Protein AF-A0A1T4RC77-F1 (afdb_monomer)

Foldseek 3Di:
DDDPDPFDADPVPRDTPGLPCPDPVSLVPDDPVRNLVVVVVVVVVVVVVVVVVVVVVVCVVVVDDDPPDDDDDDDDDDDPPDPVVVVVQCVVPNPVSDDDDDPVVCCVVPNCPCVVVCVVPDDDDDDDDDDNDD

Radius of gyration: 24.03 Å; Cα contacts (8 Å, |Δi|>4): 46; chains: 1; bounding box: 47×36×60 Å

Organism: NCBI:txid263852

pLDDT: mean 80.12, std 16.29, range [27.02, 96.75]

Mean predicted aligned error: 12.07 Å

Solvent-accessible surface area (backbone atoms only — not comparable to full-atom values): 8945 Å² total; per-residue (Å²): 135,88,82,87,71,80,72,53,67,41,89,89,79,70,47,64,62,56,86,82,59,89,48,79,66,49,60,73,68,44,52,71,70,56,44,50,54,50,53,57,52,49,53,55,49,51,54,52,49,52,54,50,52,52,52,51,48,55,38,46,77,72,68,52,86,56,98,89,58,78,91,78,93,79,90,77,95,71,80,75,95,44,70,73,53,51,54,54,46,35,75,75,63,34,70,87,74,56,83,80,74,50,71,70,54,47,37,73,74,61,40,75,75,49,48,70,73,40,64,84,68,66,78,89,77,90,72,95,70,93,77,82,86,132

Sequence (134 aa):
MLEIKTLEVDMETGEVNVFKCNTPRDVENLSDDKLQDFLLEARHIQSLMKKGDEEVKKRLDNGHTFSRIGYGNQTRTNLADVESVKKRIVKKYGWNAVVLPSLNQLKRMYGESIEADLEEVIVYKNINVLKVGL

Structure (mmCIF, N/CA/C/O backbone):
data_AF-A0A1T4RC77-F1
#
_entry.id   AF-A0A1T4RC77-F1
#
loop_
_atom_site.group_PDB
_atom_site.id
_atom_site.type_symbol
_atom_site.label_atom_id
_atom_site.label_alt_id
_atom_site.label_comp_id
_atom_site.label_asym_id
_atom_site.label_entity_id
_atom_site.label_seq_id
_atom_site.pdbx_PDB_ins_code
_atom_site.Cartn_x
_atom_site.Cartn_y
_atom_site.Cartn_z
_atom_site.occupancy
_atom_site.B_iso_or_equiv
_atom_site.auth_seq_id
_atom_site.auth_comp_id
_atom_site.auth_asym_id
_atom_site.auth_atom_id
_atom_site.pdbx_PDB_model_num
ATOM 1 N N . MET A 1 1 ? 22.928 7.621 -16.921 1.00 30.97 1 MET A N 1
ATOM 2 C CA . MET A 1 1 ? 21.653 7.281 -17.586 1.00 30.97 1 MET A CA 1
ATOM 3 C C . MET A 1 1 ? 21.412 5.814 -17.296 1.00 30.97 1 MET A C 1
ATOM 5 O O . MET A 1 1 ? 22.254 5.022 -17.684 1.00 30.97 1 MET A O 1
ATOM 9 N N . LEU A 1 2 ? 20.380 5.462 -16.532 1.00 27.02 2 LEU A N 1
ATOM 10 C CA . LEU A 1 2 ? 20.008 4.061 -16.326 1.00 27.02 2 LEU A CA 1
ATOM 11 C C . LEU A 1 2 ? 18.851 3.766 -17.282 1.00 27.02 2 LEU A C 1
ATOM 13 O O . LEU A 1 2 ? 17.713 4.124 -16.996 1.00 27.02 2 LEU A O 1
ATOM 17 N N . GLU A 1 3 ? 19.166 3.196 -18.446 1.00 28.95 3 GLU A N 1
ATOM 18 C CA . GLU A 1 3 ? 18.178 2.478 -19.252 1.00 28.95 3 GLU A CA 1
ATOM 19 C C . GLU A 1 3 ? 17.985 1.113 -18.593 1.00 28.95 3 GLU A C 1
ATOM 21 O O . GLU A 1 3 ? 18.865 0.258 -18.666 1.00 28.95 3 GLU A O 1
ATOM 26 N N . ILE A 1 4 ? 16.854 0.904 -17.925 1.00 34.41 4 ILE A N 1
ATOM 27 C CA . ILE A 1 4 ? 16.427 -0.453 -17.590 1.00 34.41 4 ILE A CA 1
ATOM 28 C C . ILE A 1 4 ? 15.674 -0.956 -18.818 1.00 34.41 4 ILE A C 1
ATOM 30 O O . ILE A 1 4 ? 14.496 -0.662 -18.995 1.00 34.41 4 ILE A O 1
ATOM 34 N N . LYS A 1 5 ? 16.390 -1.652 -19.700 1.00 43.00 5 LYS A N 1
ATOM 35 C CA . LYS A 1 5 ? 15.795 -2.489 -20.739 1.00 43.00 5 LYS A CA 1
ATOM 36 C C . LYS A 1 5 ? 15.911 -3.933 -20.262 1.00 43.00 5 LYS A C 1
ATOM 38 O O . LYS A 1 5 ? 17.016 -4.464 -20.198 1.00 43.00 5 LYS A O 1
ATOM 43 N N . THR A 1 6 ? 14.800 -4.559 -19.899 1.00 42.09 6 THR A N 1
ATOM 44 C CA . THR A 1 6 ? 14.715 -6.023 -19.917 1.00 42.09 6 THR A CA 1
ATOM 45 C C . THR A 1 6 ? 14.652 -6.413 -21.390 1.00 42.09 6 THR A C 1
ATOM 47 O O . THR A 1 6 ? 13.722 -6.033 -22.097 1.00 42.09 6 THR A O 1
ATOM 50 N N . LEU A 1 7 ? 15.732 -7.021 -21.876 1.00 48.59 7 LEU A N 1
ATOM 51 C CA . LEU A 1 7 ? 15.914 -7.411 -23.269 1.00 48.59 7 LEU A CA 1
ATOM 52 C C . LEU A 1 7 ? 15.868 -8.937 -23.316 1.00 48.59 7 LEU A C 1
ATOM 54 O O . LEU A 1 7 ? 16.822 -9.570 -22.866 1.00 48.59 7 LEU A O 1
ATOM 58 N N . GLU A 1 8 ? 14.815 -9.521 -23.877 1.00 49.78 8 GLU A N 1
ATOM 59 C CA . GLU A 1 8 ? 14.945 -10.845 -24.482 1.00 49.78 8 GLU A CA 1
ATOM 60 C C . GLU A 1 8 ? 15.271 -10.656 -25.966 1.00 49.78 8 GLU A C 1
ATOM 62 O O . GLU A 1 8 ? 14.580 -9.944 -26.703 1.00 49.78 8 GLU A O 1
ATOM 67 N N . VAL A 1 9 ? 16.414 -11.217 -26.362 1.00 49.75 9 VAL A N 1
ATOM 68 C CA . VAL A 1 9 ? 16.950 -11.153 -27.722 1.00 49.75 9 VAL A CA 1
ATOM 69 C C . VAL A 1 9 ? 16.486 -12.400 -28.457 1.00 49.75 9 VAL A C 1
ATOM 71 O O . VAL A 1 9 ? 16.820 -13.512 -28.049 1.00 49.75 9 VAL A O 1
ATOM 74 N N . ASP A 1 10 ? 15.749 -12.217 -29.547 1.00 50.66 10 ASP A N 1
ATOM 75 C CA . ASP A 1 10 ? 15.494 -13.288 -30.502 1.00 50.66 10 ASP A CA 1
ATOM 76 C C . ASP A 1 10 ? 16.821 -13.655 -31.191 1.00 50.66 10 ASP A C 1
ATOM 78 O O . ASP A 1 10 ? 17.433 -12.831 -31.874 1.00 50.66 10 ASP A O 1
ATOM 82 N N . MET A 1 11 ? 17.311 -14.879 -30.965 1.00 50.34 11 MET A N 1
ATOM 83 C CA . MET A 1 11 ? 18.616 -15.321 -31.471 1.00 50.34 11 MET A CA 1
ATOM 84 C C . MET A 1 11 ? 18.623 -15.679 -32.967 1.00 50.34 11 MET A C 1
ATOM 86 O O . MET A 1 11 ? 19.708 -15.860 -33.519 1.00 50.34 11 MET A O 1
ATOM 90 N N . GLU A 1 12 ? 17.467 -15.766 -33.634 1.00 48.28 12 GLU A N 1
ATOM 91 C CA . GLU A 1 12 ? 17.387 -15.998 -35.085 1.00 48.28 12 GLU A CA 1
ATOM 92 C C . GLU A 1 12 ? 17.361 -14.687 -35.879 1.00 48.28 12 GLU A C 1
ATOM 94 O O . GLU A 1 12 ? 17.954 -14.606 -36.956 1.00 48.28 12 GLU A O 1
ATOM 99 N N . THR A 1 13 ? 16.712 -13.648 -35.350 1.00 53.81 13 THR A N 1
ATOM 100 C CA . THR A 1 13 ? 16.525 -12.365 -36.054 1.00 53.81 13 THR A CA 1
ATOM 101 C C . THR A 1 13 ? 17.379 -11.226 -35.496 1.00 53.81 13 THR A C 1
ATOM 103 O O . THR A 1 13 ? 17.582 -10.215 -36.169 1.00 53.81 13 THR A O 1
ATOM 106 N N . GLY A 1 14 ? 17.906 -11.371 -34.276 1.00 49.34 14 GLY A N 1
ATOM 107 C CA . GLY A 1 14 ? 18.599 -10.304 -33.555 1.00 49.34 14 GLY A CA 1
ATOM 108 C C . GLY A 1 14 ? 17.665 -9.187 -33.077 1.00 49.34 14 GLY A C 1
ATOM 109 O O . GLY A 1 14 ? 18.143 -8.166 -32.573 1.00 49.34 14 GLY A O 1
ATOM 110 N N . GLU A 1 15 ? 16.347 -9.349 -33.232 1.00 43.12 15 GLU A N 1
ATOM 111 C CA . GLU A 1 15 ? 15.374 -8.377 -32.760 1.00 43.12 15 GLU A CA 1
ATOM 112 C C . GLU A 1 15 ? 15.198 -8.490 -31.245 1.00 43.12 15 GLU A C 1
ATOM 114 O O . GLU A 1 15 ? 14.985 -9.554 -30.663 1.00 43.12 15 GLU A O 1
ATOM 119 N N . VAL A 1 16 ? 15.290 -7.343 -30.582 1.00 53.41 16 VAL A N 1
ATOM 120 C CA . VAL A 1 16 ? 14.913 -7.224 -29.182 1.00 53.41 16 VAL A CA 1
ATOM 121 C C . VAL A 1 16 ? 13.391 -7.173 -29.121 1.00 53.41 16 VAL A C 1
ATOM 123 O O . VAL A 1 16 ? 12.795 -6.153 -29.491 1.00 53.41 16 VAL A O 1
ATOM 126 N N . ASN A 1 17 ? 12.765 -8.216 -28.578 1.00 46.53 17 ASN A N 1
ATOM 127 C CA . ASN A 1 17 ? 11.345 -8.188 -28.250 1.00 46.53 17 ASN A CA 1
ATOM 128 C C . ASN A 1 17 ? 11.139 -7.362 -26.977 1.00 46.53 17 ASN A C 1
ATOM 130 O O . ASN A 1 17 ? 10.980 -7.867 -25.874 1.00 46.53 17 ASN A O 1
ATOM 134 N N . VAL A 1 18 ? 11.165 -6.040 -27.131 1.00 52.50 18 VAL A N 1
ATOM 135 C CA . VAL A 1 18 ? 10.650 -5.133 -26.108 1.00 52.50 18 VAL A CA 1
ATOM 136 C C . VAL A 1 18 ? 9.132 -5.258 -26.166 1.00 52.50 18 VAL A C 1
ATOM 138 O O . VAL A 1 18 ? 8.554 -4.950 -27.211 1.00 52.50 18 VAL A O 1
ATOM 141 N N . PHE A 1 19 ? 8.465 -5.634 -25.071 1.00 55.97 19 PHE A N 1
ATOM 142 C CA . PHE A 1 19 ? 7.041 -5.325 -24.926 1.00 55.97 19 PHE A CA 1
ATOM 143 C C . PHE A 1 19 ? 6.891 -3.802 -25.027 1.00 55.97 19 PHE A C 1
ATOM 145 O O . PHE A 1 19 ? 7.046 -3.073 -24.049 1.00 55.97 19 PHE A O 1
ATOM 152 N N . LYS A 1 20 ? 6.646 -3.285 -26.235 1.00 57.19 20 LYS A N 1
ATOM 153 C CA . LYS A 1 20 ? 6.441 -1.856 -26.492 1.00 57.19 20 LYS A CA 1
ATOM 154 C C . LYS A 1 20 ? 5.018 -1.480 -26.090 1.00 57.19 20 LYS A C 1
ATOM 156 O O . LYS A 1 20 ? 4.219 -1.072 -26.922 1.00 57.19 20 LYS A O 1
ATOM 161 N N . CYS A 1 21 ? 4.712 -1.630 -24.806 1.00 61.47 21 CYS A N 1
ATOM 162 C CA . CYS A 1 21 ? 3.503 -1.086 -24.209 1.00 61.47 21 CYS A CA 1
ATOM 163 C C . CYS A 1 21 ? 3.819 0.328 -23.717 1.00 61.47 21 CYS A C 1
ATOM 165 O O . CYS A 1 21 ? 4.317 0.518 -22.610 1.00 61.47 21 CYS A O 1
ATOM 167 N N . ASN A 1 22 ? 3.586 1.324 -24.570 1.00 64.06 22 ASN A N 1
ATOM 168 C CA . ASN A 1 22 ? 3.837 2.732 -24.250 1.00 64.06 22 ASN A CA 1
ATOM 169 C C . ASN A 1 22 ? 2.595 3.413 -23.665 1.00 64.06 22 ASN A C 1
ATOM 171 O O . ASN A 1 22 ? 2.691 4.467 -23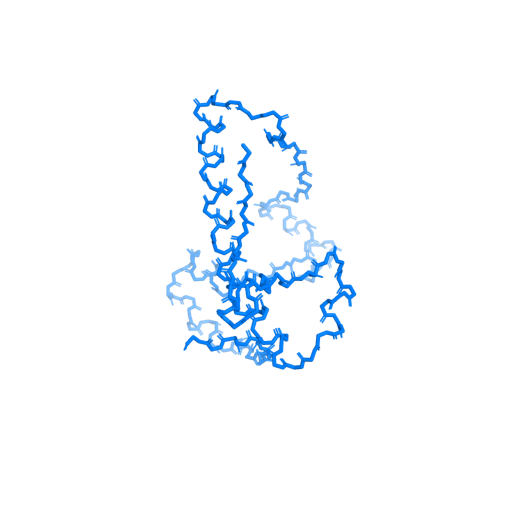.035 1.00 64.06 22 ASN A O 1
ATOM 175 N N . THR A 1 23 ? 1.422 2.821 -23.882 1.00 72.31 23 THR A N 1
ATOM 176 C CA . THR A 1 23 ? 0.132 3.300 -23.402 1.00 72.31 23 THR A CA 1
ATOM 177 C C . THR A 1 23 ? -0.672 2.160 -22.775 1.00 72.31 23 THR A C 1
ATOM 179 O O . THR A 1 23 ? -0.474 0.999 -23.133 1.00 72.31 23 THR A O 1
ATOM 182 N N . PRO A 1 24 ? -1.633 2.459 -21.880 1.00 77.06 24 PRO A N 1
ATOM 183 C CA . PRO A 1 24 ? -2.528 1.435 -21.338 1.00 77.06 24 PRO A CA 1
ATOM 184 C C . PRO A 1 24 ? -3.282 0.640 -22.417 1.00 77.06 24 PRO A C 1
ATOM 186 O O . PRO A 1 24 ? -3.522 -0.548 -22.236 1.00 77.06 24 PRO A O 1
ATOM 189 N N . ARG A 1 25 ? -3.592 1.271 -23.561 1.00 77.81 25 ARG A N 1
ATOM 190 C CA . ARG A 1 25 ? -4.275 0.625 -24.696 1.00 77.81 25 ARG A CA 1
ATOM 191 C C . ARG A 1 25 ? -3.430 -0.447 -25.374 1.00 77.81 25 ARG A C 1
ATOM 193 O O . ARG A 1 25 ? -3.983 -1.360 -25.970 1.00 77.81 25 ARG A O 1
ATOM 200 N N . ASP A 1 26 ? -2.107 -0.354 -25.295 1.00 77.25 26 ASP A N 1
ATOM 201 C CA . ASP A 1 26 ? -1.230 -1.353 -25.909 1.00 77.25 26 ASP A CA 1
ATOM 202 C C . ASP A 1 26 ? -1.349 -2.700 -25.182 1.00 77.25 26 ASP A C 1
ATOM 204 O O . ASP A 1 26 ? -1.306 -3.744 -25.822 1.00 77.25 26 ASP A O 1
ATOM 208 N N . VAL A 1 27 ? -1.597 -2.671 -23.865 1.00 81.81 27 VAL A N 1
ATOM 209 C CA . VAL A 1 27 ? -1.816 -3.870 -23.038 1.00 81.81 27 VAL A CA 1
ATOM 210 C C . VAL A 1 27 ? -3.144 -4.549 -23.384 1.00 81.81 27 VAL A C 1
ATOM 212 O O . VAL A 1 27 ? -3.216 -5.773 -23.406 1.00 81.81 27 VAL A O 1
ATOM 215 N N . GLU A 1 28 ? -4.184 -3.769 -23.697 1.00 82.94 28 GLU A N 1
ATOM 216 C CA . GLU A 1 28 ? -5.508 -4.285 -24.088 1.00 82.94 28 GLU A CA 1
ATOM 217 C C . GLU A 1 28 ? -5.485 -5.028 -25.434 1.00 82.94 28 GLU A C 1
ATOM 219 O O . GLU A 1 28 ? -6.347 -5.866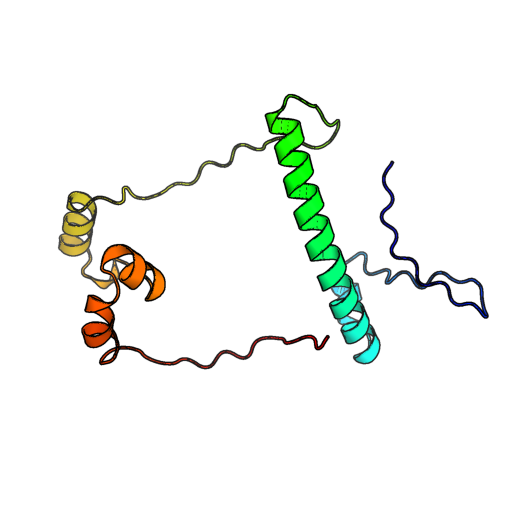 -25.683 1.00 82.94 28 GLU A O 1
ATOM 224 N N . ASN A 1 29 ? -4.503 -4.733 -26.291 1.00 83.88 29 ASN A N 1
ATOM 225 C CA . ASN A 1 29 ? -4.358 -5.339 -27.616 1.00 83.88 29 ASN A CA 1
ATOM 226 C C . ASN A 1 29 ? -3.416 -6.556 -27.635 1.00 83.88 29 ASN A C 1
ATOM 228 O O . ASN A 1 29 ? -3.171 -7.117 -28.705 1.00 83.88 29 ASN A O 1
ATOM 232 N N . LEU A 1 30 ? -2.856 -6.958 -26.488 1.00 81.50 30 LEU A N 1
ATOM 233 C CA . LEU A 1 30 ? -2.017 -8.152 -26.407 1.00 81.50 30 LEU A CA 1
ATOM 234 C C . LEU A 1 30 ? -2.876 -9.411 -26.546 1.00 81.50 30 LEU A C 1
ATOM 236 O O . LEU A 1 30 ? -3.936 -9.526 -25.937 1.00 81.50 30 LEU A O 1
ATOM 240 N N . SER A 1 31 ? -2.388 -10.385 -27.315 1.00 84.38 31 SER A N 1
ATOM 241 C CA . SER A 1 31 ? -2.933 -11.743 -27.278 1.00 84.38 31 SER A CA 1
ATOM 242 C C . SER A 1 31 ? -2.734 -12.362 -25.893 1.00 84.38 31 SER A C 1
ATOM 244 O O . SER A 1 31 ? -1.759 -12.030 -25.219 1.00 84.38 31 SER A O 1
ATOM 246 N N . ASP A 1 32 ? -3.580 -13.321 -25.518 1.00 89.12 32 ASP A N 1
ATOM 247 C CA . ASP A 1 32 ? -3.568 -13.964 -24.195 1.00 89.12 32 ASP A CA 1
ATOM 248 C C . ASP A 1 32 ? -2.168 -14.433 -23.750 1.00 89.12 32 ASP A C 1
ATOM 250 O O . ASP A 1 32 ? -1.725 -14.075 -22.658 1.00 89.12 32 ASP A O 1
ATOM 254 N N . ASP A 1 33 ? -1.422 -15.126 -24.620 1.00 82.19 33 ASP A N 1
ATOM 255 C CA . ASP A 1 33 ? -0.059 -15.602 -24.318 1.00 82.19 33 ASP A CA 1
ATOM 256 C C . ASP A 1 33 ? 0.910 -14.443 -24.021 1.00 82.19 33 ASP A C 1
ATOM 258 O O . ASP A 1 33 ? 1.665 -14.460 -23.051 1.00 82.19 33 ASP A O 1
ATOM 262 N N . LYS A 1 34 ? 0.835 -13.368 -24.813 1.00 79.94 34 LYS A N 1
ATOM 263 C CA . LYS A 1 34 ? 1.679 -12.177 -24.641 1.00 79.94 34 LYS A CA 1
ATOM 264 C C . LYS A 1 34 ? 1.281 -11.360 -23.422 1.00 79.94 34 LYS A C 1
ATOM 266 O O . LYS A 1 34 ? 2.145 -10.755 -22.794 1.00 79.94 34 LYS A O 1
ATOM 271 N N . LEU A 1 35 ? -0.002 -11.344 -23.071 1.00 84.00 35 LEU A N 1
ATOM 272 C CA . LEU A 1 35 ? -0.485 -10.704 -21.854 1.00 84.00 35 LEU A CA 1
ATOM 273 C C . LEU A 1 35 ? -0.009 -11.461 -20.605 1.00 84.00 35 LEU A C 1
ATOM 275 O O . LEU A 1 35 ? 0.342 -10.834 -19.604 1.00 84.00 35 LEU A O 1
ATOM 279 N N . GLN A 1 36 ? 0.041 -12.794 -20.668 1.00 83.50 36 GLN A N 1
ATOM 280 C CA . GLN A 1 36 ? 0.592 -13.627 -19.602 1.00 83.50 36 GLN A CA 1
ATOM 281 C C . GLN A 1 36 ? 2.087 -13.354 -19.388 1.00 83.50 36 GLN A C 1
ATOM 283 O O . GLN A 1 36 ? 2.485 -13.051 -18.258 1.00 83.50 36 GLN A O 1
ATOM 288 N N . ASP A 1 37 ? 2.890 -13.409 -20.453 1.00 80.38 37 ASP A N 1
ATOM 289 C CA . ASP A 1 37 ? 4.335 -13.148 -20.398 1.00 80.38 37 ASP A CA 1
ATOM 290 C C . ASP A 1 37 ? 4.623 -11.729 -19.879 1.00 80.38 37 ASP A C 1
ATOM 292 O O . ASP A 1 37 ? 5.397 -11.538 -18.936 1.00 80.38 37 ASP A O 1
ATOM 296 N N . PHE A 1 38 ? 3.895 -10.735 -20.401 1.00 82.25 38 PHE A N 1
ATOM 297 C CA . PHE A 1 38 ? 3.968 -9.350 -19.939 1.00 82.25 38 PHE A CA 1
ATOM 298 C C . PHE A 1 38 ? 3.704 -9.225 -18.432 1.00 82.25 38 PHE A C 1
ATOM 300 O O . PHE A 1 38 ? 4.423 -8.514 -17.728 1.00 82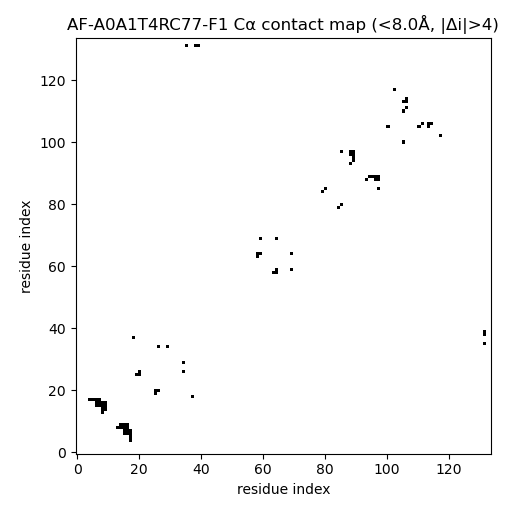.25 38 PHE A O 1
ATOM 307 N N . LEU A 1 39 ? 2.684 -9.911 -17.901 1.00 84.81 39 LEU A N 1
ATOM 308 C CA . LEU A 1 39 ? 2.360 -9.858 -16.473 1.00 84.81 39 LEU A CA 1
ATOM 309 C C . LEU A 1 39 ? 3.429 -10.516 -15.593 1.00 84.81 39 LEU A C 1
ATOM 311 O O . LEU A 1 39 ? 3.667 -10.039 -14.475 1.00 84.81 39 LEU A O 1
ATOM 315 N N . LEU A 1 40 ? 4.062 -11.593 -16.063 1.00 82.69 40 LEU A N 1
ATOM 316 C CA . LEU A 1 40 ? 5.149 -12.255 -15.345 1.00 82.69 40 LEU A CA 1
ATOM 317 C C . LEU A 1 40 ? 6.362 -11.323 -15.224 1.00 82.69 40 LEU A C 1
ATOM 319 O O . LEU A 1 40 ? 6.860 -11.086 -14.117 1.00 82.69 40 LEU A O 1
ATOM 323 N N . GLU A 1 41 ? 6.773 -10.716 -16.334 1.00 78.69 41 GLU A N 1
ATOM 324 C CA . GLU A 1 41 ? 7.876 -9.755 -16.360 1.00 78.69 41 GLU A CA 1
ATOM 325 C C . GLU A 1 41 ? 7.564 -8.491 -15.556 1.00 78.69 41 GLU A C 1
ATOM 327 O O . GLU A 1 41 ? 8.378 -8.043 -14.742 1.00 78.69 41 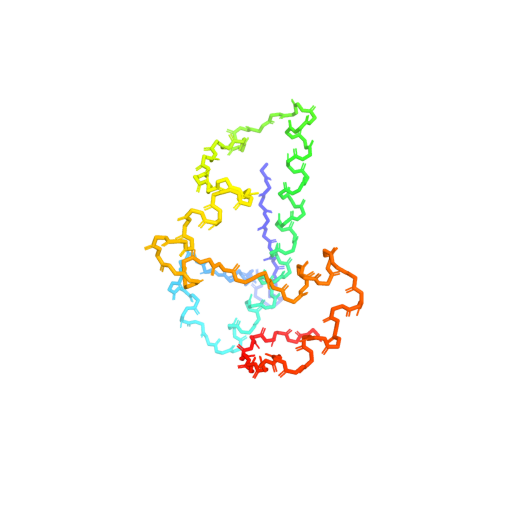GLU A O 1
ATOM 332 N N . ALA A 1 42 ? 6.359 -7.933 -15.710 1.00 82.62 42 ALA A N 1
ATOM 333 C CA . ALA A 1 42 ? 5.942 -6.730 -14.999 1.00 82.62 42 ALA A CA 1
ATOM 334 C C . ALA A 1 42 ? 5.998 -6.917 -13.475 1.00 82.62 42 ALA A C 1
ATOM 336 O O . ALA A 1 42 ? 6.417 -6.004 -12.760 1.00 82.62 42 ALA A O 1
ATOM 337 N N . ARG A 1 43 ? 5.644 -8.103 -12.954 1.00 83.69 43 ARG A N 1
ATOM 338 C CA . ARG A 1 43 ? 5.787 -8.424 -11.521 1.00 83.69 43 ARG A CA 1
ATOM 339 C C . ARG A 1 43 ? 7.245 -8.416 -11.071 1.00 83.69 43 ARG A C 1
ATOM 341 O O . ARG A 1 43 ? 7.551 -7.889 -9.997 1.00 83.69 43 ARG A O 1
ATOM 348 N N . HIS A 1 44 ? 8.142 -8.979 -11.876 1.00 79.56 44 HIS A N 1
ATOM 349 C CA . HIS A 1 44 ? 9.571 -8.964 -11.578 1.00 79.56 44 HIS A CA 1
ATOM 350 C C . HIS A 1 44 ? 10.114 -7.527 -11.549 1.00 79.56 44 HIS A C 1
ATOM 352 O O . HIS A 1 44 ? 10.748 -7.116 -10.572 1.00 79.56 44 HIS A O 1
ATOM 358 N N . ILE A 1 45 ? 9.777 -6.728 -12.564 1.00 80.81 45 ILE A N 1
ATOM 359 C CA . ILE A 1 45 ? 10.176 -5.321 -12.666 1.00 80.81 45 ILE A CA 1
ATOM 360 C C . ILE A 1 45 ? 9.607 -4.504 -11.501 1.00 80.81 45 ILE A C 1
ATOM 362 O O . ILE A 1 45 ? 10.343 -3.735 -10.889 1.00 80.81 45 ILE A O 1
ATOM 366 N N . GLN A 1 46 ? 8.341 -4.702 -11.120 1.00 84.88 46 GLN A N 1
ATOM 367 C CA . GLN A 1 46 ? 7.714 -3.998 -9.995 1.00 84.88 46 GLN A CA 1
ATOM 368 C C . GLN A 1 46 ? 8.480 -4.209 -8.678 1.00 84.88 46 GLN A C 1
ATOM 370 O O . GLN A 1 46 ? 8.667 -3.268 -7.903 1.00 84.88 46 GLN A O 1
ATOM 375 N N . SER A 1 47 ? 8.953 -5.432 -8.426 1.00 84.19 47 SER A N 1
ATOM 376 C CA . SER A 1 47 ? 9.791 -5.747 -7.262 1.00 84.19 47 SER A CA 1
ATOM 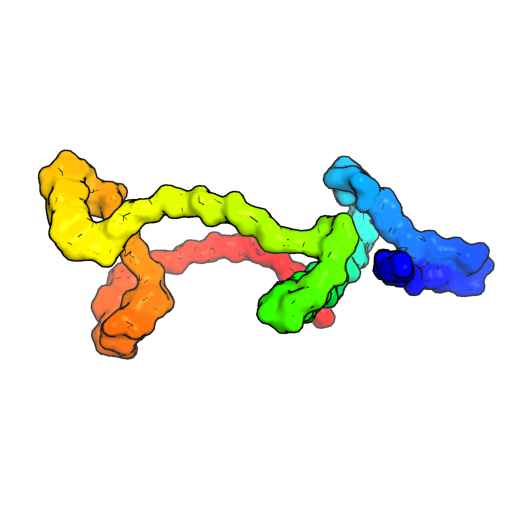377 C C . SER A 1 47 ? 11.122 -4.986 -7.294 1.00 84.19 47 SER A C 1
ATOM 379 O O . SER A 1 47 ? 11.525 -4.389 -6.290 1.00 84.19 47 SER A O 1
ATOM 381 N N . LEU A 1 48 ? 11.786 -4.944 -8.453 1.00 82.50 48 LEU A N 1
ATOM 382 C CA . LEU A 1 48 ? 13.035 -4.199 -8.635 1.00 82.50 48 LEU A CA 1
ATOM 383 C C . LEU A 1 48 ? 12.831 -2.687 -8.489 1.00 82.50 48 LEU A C 1
ATOM 385 O O . LEU A 1 48 ? 13.618 -2.032 -7.807 1.00 82.50 48 LEU A O 1
ATOM 389 N N . MET A 1 49 ? 11.754 -2.141 -9.060 1.00 85.31 49 MET A N 1
ATOM 390 C CA . MET A 1 49 ? 11.381 -0.732 -8.917 1.00 85.31 49 MET A CA 1
ATOM 391 C C . MET A 1 49 ? 11.198 -0.357 -7.448 1.00 85.31 49 MET A C 1
ATOM 393 O O . MET A 1 49 ? 11.759 0.638 -7.001 1.00 85.31 49 MET A O 1
ATOM 397 N N . LYS A 1 50 ? 10.500 -1.193 -6.668 1.00 91.50 50 LYS A N 1
ATOM 398 C CA . LYS A 1 50 ? 10.313 -0.957 -5.232 1.00 91.50 50 LYS A CA 1
ATOM 399 C C . LYS A 1 50 ? 11.647 -0.896 -4.477 1.00 91.50 50 LYS A C 1
ATOM 401 O O . LYS A 1 50 ? 11.835 -0.006 -3.652 1.00 91.50 50 LYS A O 1
ATOM 406 N N . LYS A 1 51 ? 12.588 -1.798 -4.778 1.00 90.50 51 LYS A N 1
ATOM 407 C CA . LYS A 1 51 ? 13.944 -1.750 -4.198 1.00 90.50 51 LYS A CA 1
ATOM 408 C C . LYS A 1 51 ? 14.699 -0.484 -4.612 1.00 90.50 51 LYS A C 1
ATOM 410 O O . LYS A 1 51 ? 15.406 0.101 -3.796 1.00 90.50 51 LYS A O 1
ATOM 415 N N . GLY A 1 52 ? 14.536 -0.053 -5.863 1.00 90.81 52 GLY A N 1
ATOM 416 C CA . GLY A 1 52 ? 15.077 1.212 -6.359 1.00 90.81 52 GLY A CA 1
ATOM 417 C C . GLY A 1 52 ? 14.544 2.415 -5.579 1.00 90.81 52 GLY A C 1
ATOM 418 O O . GLY A 1 52 ? 15.333 3.238 -5.120 1.00 90.81 52 GLY A O 1
ATOM 419 N N . ASP A 1 53 ? 13.229 2.481 -5.360 1.00 93.06 53 ASP A N 1
ATOM 420 C CA . ASP A 1 53 ? 12.585 3.541 -4.576 1.00 93.06 53 ASP A CA 1
ATOM 421 C C . ASP A 1 53 ? 13.095 3.582 -3.129 1.00 93.06 53 ASP A C 1
ATOM 423 O O . ASP A 1 53 ? 13.351 4.659 -2.587 1.00 93.06 53 ASP A O 1
ATOM 427 N N . GLU A 1 54 ? 13.241 2.420 -2.488 1.00 95.75 54 GLU A N 1
ATOM 428 C CA . GLU A 1 54 ? 13.764 2.302 -1.122 1.00 95.75 54 GLU A CA 1
ATOM 429 C C . GLU A 1 54 ? 15.208 2.813 -1.018 1.00 95.75 54 GLU A C 1
ATOM 431 O O . GLU A 1 54 ? 15.531 3.590 -0.117 1.00 95.75 54 GLU A O 1
ATOM 436 N N . GLU A 1 55 ? 16.068 2.446 -1.968 1.00 94.62 55 GLU A N 1
ATOM 437 C CA . GLU A 1 55 ? 17.458 2.903 -2.000 1.00 94.62 55 GLU A CA 1
ATOM 438 C C . GLU A 1 55 ? 17.567 4.406 -2.308 1.00 94.62 55 GLU A C 1
ATOM 440 O O . GLU A 1 55 ? 18.372 5.108 -1.692 1.00 94.62 55 GLU A O 1
ATOM 445 N N . VAL A 1 56 ? 16.742 4.937 -3.218 1.00 95.50 56 VAL A N 1
ATOM 446 C CA . VAL A 1 56 ? 16.698 6.382 -3.499 1.00 95.50 56 VAL A CA 1
ATOM 447 C C . VAL A 1 56 ? 16.268 7.164 -2.260 1.00 95.50 56 VAL A C 1
ATOM 449 O O . VAL A 1 56 ? 16.919 8.154 -1.929 1.00 95.50 56 VAL A O 1
ATOM 452 N N . LYS A 1 57 ? 15.238 6.704 -1.536 1.00 95.19 57 LYS A N 1
ATOM 453 C CA . LYS A 1 57 ? 14.818 7.312 -0.261 1.00 95.19 57 LYS A CA 1
ATOM 454 C C . LYS A 1 57 ? 15.948 7.311 0.758 1.00 95.19 57 LYS A C 1
ATOM 456 O O . LYS A 1 57 ? 16.302 8.369 1.262 1.00 95.19 57 LYS A O 1
ATOM 461 N N . LYS A 1 58 ? 16.597 6.163 0.968 1.00 96.50 58 LYS A N 1
ATOM 462 C CA . LYS A 1 58 ? 17.748 6.047 1.874 1.00 96.50 58 LYS A CA 1
ATOM 463 C C . LYS A 1 58 ? 18.858 7.045 1.526 1.00 96.50 58 LYS A C 1
ATOM 465 O O . LYS A 1 58 ? 19.466 7.636 2.412 1.00 96.50 58 LYS A O 1
ATOM 470 N N . ARG A 1 59 ? 19.143 7.248 0.237 1.00 96.50 59 ARG A N 1
ATOM 471 C CA . ARG A 1 59 ? 20.154 8.218 -0.211 1.00 96.50 59 ARG A CA 1
ATOM 472 C C . ARG A 1 59 ? 19.710 9.664 -0.008 1.00 96.50 59 ARG A C 1
ATOM 474 O O . ARG A 1 59 ? 20.534 10.467 0.417 1.00 96.50 59 ARG A O 1
ATOM 481 N N . LEU A 1 60 ? 18.446 9.987 -0.278 1.00 95.06 60 LEU A N 1
ATOM 482 C CA . LEU A 1 60 ? 17.877 11.303 0.024 1.00 95.06 60 LEU A CA 1
ATOM 483 C C . LEU A 1 60 ? 17.952 11.604 1.530 1.00 95.06 60 LEU A C 1
ATOM 485 O O . LEU A 1 60 ? 18.380 12.691 1.906 1.00 95.06 60 LEU A O 1
ATOM 489 N N . ASP A 1 61 ? 17.631 10.626 2.380 1.00 94.56 61 ASP A N 1
ATOM 490 C CA . ASP A 1 61 ? 17.719 10.743 3.844 1.00 94.56 61 ASP A CA 1
ATOM 491 C C . ASP A 1 61 ? 19.164 10.956 4.322 1.00 94.56 61 ASP A C 1
ATOM 493 O O . ASP A 1 61 ? 19.407 11.688 5.279 1.00 94.56 61 ASP A O 1
ATOM 497 N N . ASN A 1 62 ? 20.137 10.381 3.608 1.00 96.00 62 ASN A N 1
ATOM 498 C CA . ASN A 1 62 ? 21.570 10.570 3.851 1.00 96.00 62 ASN A CA 1
ATOM 499 C C . ASN A 1 62 ? 22.150 11.845 3.199 1.00 96.00 62 ASN A C 1
ATOM 501 O O . ASN A 1 62 ? 23.364 12.041 3.215 1.00 96.00 62 ASN A O 1
ATOM 505 N N . GLY A 1 63 ? 21.316 12.705 2.607 1.00 93.00 63 GLY A N 1
ATOM 506 C CA . GLY A 1 63 ? 21.728 13.999 2.055 1.00 93.00 63 GLY A CA 1
ATOM 507 C C . GLY A 1 63 ? 22.231 13.977 0.607 1.00 93.00 63 GLY A C 1
ATOM 508 O O . GLY A 1 63 ? 22.723 14.995 0.119 1.00 93.00 63 GLY A O 1
ATOM 509 N N . HIS A 1 64 ? 22.105 12.858 -0.112 1.00 95.06 64 HIS A N 1
ATOM 510 C CA . HIS A 1 64 ? 22.366 12.840 -1.553 1.00 95.06 64 HIS A CA 1
ATOM 511 C C . HIS A 1 64 ? 21.275 13.592 -2.319 1.00 95.06 64 HIS A C 1
ATOM 513 O O . HIS A 1 64 ? 20.112 13.620 -1.921 1.00 95.06 64 HIS A O 1
ATOM 519 N N . THR A 1 65 ? 21.638 14.144 -3.476 1.00 93.75 65 THR A N 1
ATOM 520 C CA . THR A 1 65 ? 20.710 14.850 -4.362 1.00 93.75 65 THR A CA 1
ATOM 521 C C . THR A 1 65 ? 20.571 14.134 -5.702 1.00 93.75 65 THR A C 1
ATOM 523 O O . THR A 1 65 ? 21.506 13.514 -6.211 1.00 93.75 65 THR A O 1
ATOM 526 N N . PHE A 1 66 ? 19.380 14.228 -6.288 1.00 94.00 66 PHE A N 1
ATOM 527 C CA . PHE A 1 66 ? 19.075 13.724 -7.624 1.00 94.00 66 PHE A CA 1
ATOM 528 C C . PHE A 1 66 ? 18.488 14.865 -8.458 1.00 94.00 66 PHE A C 1
ATOM 530 O O . PHE A 1 66 ? 17.715 15.673 -7.954 1.00 94.00 66 PHE A O 1
ATOM 537 N N . SER A 1 67 ? 18.813 14.928 -9.752 1.00 93.00 67 SER A N 1
ATOM 538 C CA . SER A 1 67 ? 18.379 16.034 -10.625 1.00 93.00 67 SER A CA 1
ATOM 539 C C . SER A 1 67 ? 16.882 16.036 -10.950 1.00 93.00 67 SER A C 1
ATOM 541 O O . SER A 1 67 ? 16.354 17.053 -11.390 1.00 93.00 67 SER A O 1
ATOM 543 N N . ARG A 1 68 ? 16.200 14.897 -10.778 1.00 90.75 68 ARG A N 1
ATOM 544 C CA . ARG A 1 68 ? 14.780 14.708 -11.132 1.00 90.75 68 ARG A CA 1
ATOM 545 C C . ARG A 1 68 ? 13.956 14.001 -10.054 1.00 90.75 68 ARG A C 1
ATOM 547 O O . ARG A 1 68 ? 12.802 13.674 -10.305 1.00 90.75 68 ARG A O 1
ATOM 554 N N . ILE A 1 69 ? 14.541 13.718 -8.891 1.00 88.06 69 ILE A N 1
ATOM 555 C CA . ILE A 1 69 ? 13.877 12.972 -7.817 1.00 88.06 69 ILE A CA 1
ATOM 556 C C . ILE A 1 69 ? 14.092 13.714 -6.503 1.00 88.06 69 ILE A C 1
ATOM 558 O O . ILE A 1 69 ? 15.207 14.118 -6.186 1.00 88.06 69 ILE A O 1
ATOM 562 N N . GLY A 1 70 ? 13.020 13.882 -5.740 1.00 89.44 70 GLY A N 1
ATOM 563 C CA . GLY A 1 70 ? 13.048 14.509 -4.430 1.00 89.44 70 GLY A CA 1
ATOM 564 C C . GLY A 1 70 ? 11.767 14.216 -3.663 1.00 89.44 70 GLY A C 1
ATOM 565 O O . GLY A 1 70 ? 10.824 13.629 -4.200 1.00 89.44 70 GLY A O 1
ATOM 566 N N . TYR A 1 71 ? 11.737 14.627 -2.400 1.00 90.75 71 TYR A N 1
ATOM 567 C CA . TYR A 1 71 ? 10.533 14.513 -1.591 1.00 90.75 71 TYR A CA 1
ATOM 568 C C . TYR A 1 71 ? 9.470 15.512 -2.048 1.00 90.75 71 TYR A C 1
ATOM 570 O O . TYR A 1 71 ? 9.729 16.705 -2.192 1.00 90.75 71 TYR A O 1
ATOM 578 N N . GLY A 1 72 ? 8.255 15.009 -2.254 1.00 86.19 72 GLY A N 1
ATOM 579 C CA . GLY A 1 72 ? 7.058 15.830 -2.364 1.00 86.19 72 GLY A CA 1
ATOM 580 C C . GLY A 1 72 ? 6.390 15.979 -1.000 1.00 86.19 72 GLY A C 1
ATOM 581 O O . GLY A 1 72 ? 6.395 15.048 -0.195 1.00 86.19 72 GLY A O 1
ATOM 582 N N . ASN A 1 73 ? 5.763 17.126 -0.757 1.00 82.56 73 ASN A N 1
ATOM 583 C CA . ASN A 1 73 ? 4.939 17.328 0.430 1.00 82.56 73 ASN A CA 1
ATOM 584 C C . ASN A 1 73 ? 3.502 16.890 0.125 1.00 82.56 73 ASN A C 1
ATOM 586 O O . ASN A 1 73 ? 2.832 17.495 -0.710 1.00 82.56 73 ASN A O 1
ATOM 590 N N . GLN A 1 74 ? 3.022 15.847 0.805 1.00 84.75 74 GLN A N 1
ATOM 591 C CA . GLN A 1 74 ? 1.614 15.454 0.776 1.00 84.75 74 GLN A CA 1
ATOM 592 C C . GLN A 1 74 ? 0.986 15.724 2.143 1.00 84.75 74 GLN A C 1
ATOM 594 O O . GLN A 1 74 ? 1.309 15.057 3.125 1.00 84.75 74 GLN A O 1
ATOM 599 N N . THR A 1 75 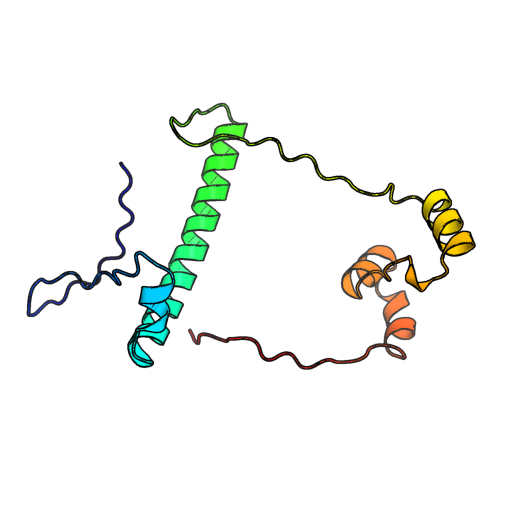? 0.034 16.653 2.198 1.00 84.56 75 THR A N 1
ATOM 600 C CA . THR A 1 75 ? -0.805 16.842 3.385 1.00 84.56 75 THR A CA 1
ATOM 601 C C . THR A 1 75 ? -1.990 15.890 3.310 1.00 84.56 75 THR A C 1
ATOM 603 O O . THR A 1 75 ? -2.748 15.908 2.341 1.00 84.56 75 THR A O 1
ATOM 606 N N . ARG A 1 76 ? -2.163 15.054 4.336 1.00 85.75 76 ARG A N 1
ATOM 607 C CA . ARG A 1 76 ? -3.357 14.218 4.500 1.00 85.75 76 ARG A CA 1
ATOM 608 C C . ARG A 1 76 ? -4.212 14.780 5.621 1.00 85.75 76 ARG A C 1
ATOM 610 O O . ARG A 1 76 ? -3.732 14.953 6.739 1.00 85.75 7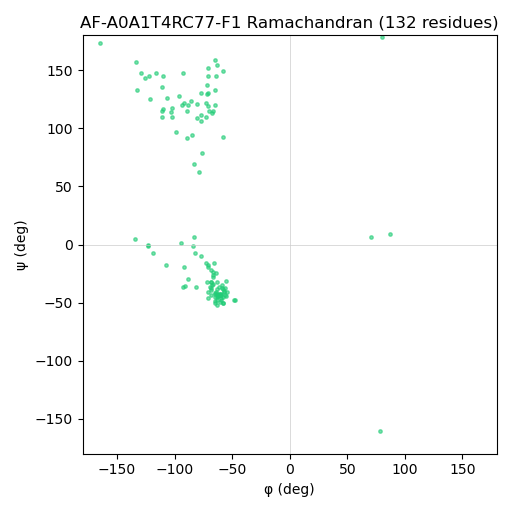6 ARG A O 1
ATOM 617 N N . THR A 1 77 ? -5.479 15.042 5.330 1.00 87.69 77 THR A N 1
ATOM 618 C CA . THR A 1 77 ? -6.456 15.400 6.357 1.00 87.69 77 THR A CA 1
ATOM 619 C C . THR A 1 77 ? -6.940 14.124 7.027 1.00 87.69 77 THR A C 1
ATOM 621 O O . THR A 1 77 ? -7.673 13.343 6.427 1.00 87.69 77 THR A O 1
ATOM 624 N N . ASN A 1 78 ? -6.531 13.923 8.274 1.00 86.38 78 ASN A N 1
ATOM 625 C CA . ASN A 1 78 ? -7.002 12.822 9.104 1.00 86.38 78 ASN A CA 1
ATOM 626 C C . ASN A 1 78 ? -7.883 13.375 10.227 1.00 86.38 78 ASN A C 1
ATOM 628 O O . ASN A 1 78 ? -7.617 14.450 10.768 1.00 86.38 78 ASN A O 1
ATOM 632 N N . LEU A 1 79 ? -8.920 12.627 10.602 1.00 86.44 79 LEU A N 1
ATOM 633 C CA . LEU A 1 79 ? -9.623 12.874 11.857 1.00 86.44 79 LEU A CA 1
ATOM 634 C C . LEU A 1 79 ? -8.718 12.469 13.024 1.00 86.44 79 LEU A C 1
ATOM 636 O O . LEU A 1 79 ? -7.979 11.490 12.931 1.00 86.44 79 LEU A O 1
ATOM 640 N N . ALA A 1 80 ? -8.794 13.206 14.130 1.00 86.06 80 ALA A N 1
ATOM 641 C CA . ALA A 1 80 ? -8.091 12.826 15.347 1.00 86.06 80 ALA A CA 1
ATOM 642 C C . ALA A 1 80 ? -8.656 11.502 15.888 1.00 86.06 80 ALA A C 1
ATOM 644 O O . ALA A 1 80 ? -9.841 11.416 16.223 1.00 86.06 80 ALA A O 1
ATOM 645 N N . ASP A 1 81 ? -7.799 10.486 15.985 1.00 85.56 81 ASP A N 1
ATOM 646 C CA . ASP A 1 81 ? -8.151 9.158 16.486 1.00 85.56 81 ASP A CA 1
ATOM 647 C C . ASP A 1 81 ? -8.110 9.122 18.021 1.00 85.56 81 ASP A C 1
ATOM 649 O O . ASP A 1 81 ? -7.224 8.544 18.643 1.00 85.56 81 ASP A O 1
ATOM 653 N N . VAL A 1 82 ? -9.065 9.817 18.642 1.00 90.75 82 VAL A N 1
ATOM 654 C CA . VAL A 1 82 ? -9.224 9.876 20.100 1.00 90.75 82 VAL A CA 1
ATOM 655 C C . VAL A 1 82 ? -10.660 9.559 20.500 1.00 90.75 82 VAL A C 1
ATOM 657 O O . VAL A 1 82 ? -11.620 9.884 19.794 1.00 90.75 82 VAL A O 1
ATOM 660 N N . GLU A 1 83 ? -10.825 8.937 21.666 1.00 91.50 83 GLU A N 1
ATOM 661 C CA . GLU A 1 83 ? -12.120 8.432 22.133 1.00 91.50 83 GLU A CA 1
ATOM 662 C C . GLU A 1 83 ? -13.190 9.533 22.230 1.00 91.50 83 GLU A C 1
ATOM 664 O O . GLU A 1 83 ? -14.342 9.322 21.853 1.00 91.50 83 GLU A O 1
ATOM 669 N N . SER A 1 84 ? -12.813 10.738 22.666 1.00 94.25 84 SER A N 1
ATOM 670 C CA . SER A 1 84 ? -13.726 11.884 22.776 1.00 94.25 84 SER A CA 1
ATOM 671 C C . SER A 1 84 ? -14.324 12.302 21.426 1.00 94.25 84 SER A C 1
ATOM 673 O O . SER A 1 84 ? -15.505 12.648 21.346 1.00 94.25 84 SER A O 1
ATOM 675 N N . VAL A 1 85 ? -13.540 12.220 20.345 1.00 92.44 85 VAL A N 1
ATOM 676 C CA . VAL A 1 85 ? -13.993 12.499 18.976 1.00 92.44 85 VAL A CA 1
ATOM 677 C C . VAL A 1 85 ? -14.923 11.389 18.496 1.00 92.44 85 VAL A C 1
ATOM 679 O O . VAL A 1 85 ? -16.009 11.697 18.003 1.00 92.44 85 VAL A O 1
ATOM 682 N N . LYS A 1 86 ? -14.557 10.117 18.713 1.00 91.81 86 LYS A N 1
ATOM 683 C CA . LYS A 1 86 ? -15.400 8.957 18.369 1.00 91.81 86 LYS A CA 1
ATOM 684 C C . LYS A 1 86 ? -16.759 9.025 19.061 1.00 91.81 86 LYS A C 1
ATOM 686 O O . LYS A 1 86 ? -17.784 8.976 18.387 1.00 91.81 86 LYS A O 1
ATOM 691 N N . LYS A 1 87 ? -16.784 9.247 20.381 1.00 94.56 87 LYS A N 1
ATOM 692 C CA . LYS A 1 87 ? -18.022 9.402 21.167 1.00 94.56 87 LYS A CA 1
ATOM 693 C C . LYS A 1 87 ? -18.905 10.524 20.622 1.00 94.56 87 LYS A C 1
ATOM 695 O O . LYS A 1 87 ? -20.112 10.346 20.485 1.00 94.56 87 LYS A O 1
ATOM 700 N N . ARG A 1 88 ? -18.316 11.673 20.269 1.00 95.31 88 ARG A N 1
ATOM 701 C CA . ARG A 1 88 ? -19.054 12.806 19.688 1.00 95.31 88 ARG A CA 1
ATOM 702 C C . ARG A 1 88 ? -19.644 12.479 18.313 1.00 95.31 88 ARG A C 1
ATOM 704 O O . ARG A 1 88 ? -20.781 12.860 18.050 1.00 95.31 88 ARG A O 1
ATOM 711 N N . ILE A 1 89 ? -18.891 11.790 17.455 1.00 94.75 89 ILE A N 1
ATOM 712 C CA . ILE A 1 89 ? -19.348 11.366 16.124 1.00 94.75 89 ILE A CA 1
ATOM 713 C C . ILE A 1 89 ? -20.493 10.359 16.252 1.00 94.75 89 ILE A C 1
ATOM 715 O O . ILE A 1 89 ? -21.553 10.586 15.675 1.00 94.75 89 ILE A O 1
ATOM 719 N N . VAL A 1 90 ? -20.325 9.318 17.071 1.00 96.00 90 VAL A N 1
ATOM 720 C CA . VAL A 1 90 ? -21.353 8.290 17.302 1.00 96.00 90 VAL A CA 1
ATOM 721 C C . VAL A 1 90 ? -22.622 8.903 17.890 1.00 96.00 90 VAL A C 1
ATOM 723 O O . VAL A 1 90 ? -23.716 8.607 17.419 1.00 96.00 90 VAL A O 1
ATOM 726 N N . LYS A 1 91 ? -22.500 9.828 18.853 1.00 96.19 91 LYS A N 1
ATOM 727 C CA . LYS A 1 91 ? -23.657 10.523 19.439 1.00 96.19 91 LYS A CA 1
ATOM 728 C C . LYS A 1 91 ? -24.478 11.292 18.398 1.00 96.19 91 LYS A C 1
ATOM 730 O O . LYS A 1 91 ? -25.689 11.397 18.552 1.00 96.19 91 LYS A O 1
ATOM 735 N N . LYS A 1 92 ? -23.833 11.867 17.378 1.00 96.75 92 LYS A N 1
ATOM 736 C CA . LYS A 1 92 ? -24.502 12.719 16.383 1.00 96.75 92 LYS A CA 1
ATOM 737 C C . LYS A 1 92 ? -24.967 11.956 15.139 1.00 96.75 92 LYS A C 1
ATOM 739 O O . LYS A 1 92 ? -26.010 12.295 14.595 1.00 96.75 92 LYS A O 1
ATOM 744 N N . TYR A 1 93 ? -24.195 10.973 14.683 1.00 96.00 93 TYR A N 1
ATOM 745 C CA . TYR A 1 93 ? -24.383 10.317 13.382 1.00 96.00 93 TYR A CA 1
ATOM 746 C C . TYR A 1 93 ? -24.574 8.792 13.477 1.00 96.00 93 TYR A C 1
ATOM 748 O O . TYR A 1 93 ? -24.782 8.138 12.459 1.00 96.00 93 TYR A O 1
ATOM 756 N N . GLY A 1 94 ? -24.524 8.218 14.683 1.00 94.06 94 GLY A N 1
ATOM 757 C CA . GLY A 1 94 ? -24.652 6.780 14.920 1.00 94.06 94 GLY A CA 1
ATOM 758 C C . GLY A 1 94 ? -23.366 5.985 14.668 1.00 94.06 94 GLY A C 1
ATOM 759 O O . GLY A 1 94 ? -22.332 6.526 14.272 1.00 94.06 94 GLY A O 1
ATOM 760 N N . TRP A 1 95 ? -23.430 4.671 14.904 1.00 91.31 95 TRP A N 1
ATOM 761 C CA . TRP A 1 95 ? -22.287 3.755 14.767 1.00 91.31 95 TRP A CA 1
ATOM 762 C C . TRP A 1 95 ? -21.816 3.561 13.320 1.00 91.31 95 TRP A C 1
ATOM 764 O O . TRP A 1 95 ? -20.647 3.273 13.103 1.00 91.31 95 TRP A O 1
ATOM 774 N N . ASN A 1 96 ? -22.668 3.829 12.327 1.00 92.00 96 ASN A N 1
ATOM 775 C CA . ASN A 1 96 ? -22.280 3.796 10.910 1.00 92.00 96 ASN A CA 1
ATOM 776 C C . ASN A 1 96 ? -21.249 4.878 10.539 1.00 92.00 96 ASN A C 1
ATOM 778 O O . ASN A 1 96 ? -20.625 4.797 9.486 1.00 92.00 96 ASN A O 1
ATOM 782 N N . ALA A 1 97 ? -21.071 5.899 11.383 1.00 90.50 97 ALA A N 1
ATOM 783 C CA . ALA A 1 97 ? -20.081 6.952 11.176 1.00 90.50 97 ALA A CA 1
ATOM 784 C C . ALA A 1 97 ? -18.671 6.575 11.669 1.00 90.50 97 ALA A C 1
ATOM 786 O O . ALA A 1 97 ? -17.746 7.380 11.547 1.00 90.50 97 ALA A O 1
ATOM 787 N N . VAL A 1 98 ? -18.495 5.379 12.242 1.00 89.38 98 VAL A N 1
ATOM 788 C CA . VAL A 1 98 ? -17.194 4.853 12.662 1.00 89.38 98 VAL A CA 1
ATOM 789 C C . VAL A 1 98 ? -16.910 3.522 11.974 1.00 89.38 98 VAL A C 1
ATOM 791 O O . VAL A 1 98 ? -17.808 2.724 11.727 1.00 89.38 98 VAL A O 1
ATOM 794 N N . VAL A 1 99 ? -15.640 3.289 11.652 1.00 86.75 99 VAL A N 1
ATOM 795 C CA . VAL A 1 99 ? -15.188 2.050 11.012 1.00 86.75 99 VAL A CA 1
ATOM 796 C C . VAL A 1 99 ? -14.674 1.102 12.089 1.00 86.75 99 VAL A C 1
ATOM 798 O O . VAL A 1 99 ? -13.822 1.487 12.895 1.00 86.75 99 VAL A O 1
ATOM 801 N N . LEU A 1 100 ? -15.187 -0.130 12.099 1.00 86.50 100 LEU A N 1
ATOM 802 C CA . LEU A 1 100 ? -14.662 -1.193 12.949 1.00 86.50 100 LEU A CA 1
ATOM 803 C C . LEU A 1 100 ? -13.226 -1.530 12.504 1.00 86.50 100 LEU A C 1
ATOM 805 O O . LEU A 1 100 ? -12.999 -1.697 11.301 1.00 86.50 100 LEU A O 1
ATOM 809 N N . PRO A 1 101 ? -12.253 -1.636 13.427 1.00 88.44 101 PRO A N 1
ATOM 810 C CA . PRO A 1 101 ? -10.909 -2.060 13.068 1.00 88.44 101 PRO A CA 1
ATOM 811 C C . PRO A 1 101 ? -10.926 -3.443 12.409 1.00 88.44 101 PRO A C 1
ATOM 813 O O . PRO A 1 101 ? -11.763 -4.289 12.720 1.00 88.44 101 PRO A O 1
ATOM 816 N N . SER A 1 102 ? -9.984 -3.686 11.501 1.00 87.38 102 SER A N 1
ATOM 817 C CA . SER A 1 102 ? -9.852 -4.996 10.866 1.00 87.38 102 SER A CA 1
ATOM 818 C C . SER A 1 102 ? -9.464 -6.074 11.882 1.00 87.38 102 SER A C 1
ATOM 820 O O . SER A 1 102 ? -8.863 -5.774 12.913 1.00 87.38 102 SER A O 1
ATOM 822 N N . LEU A 1 103 ? -9.723 -7.344 11.553 1.00 85.94 103 LEU A N 1
ATOM 823 C CA . LEU A 1 103 ? -9.339 -8.500 12.377 1.00 85.94 103 LEU A CA 1
ATOM 824 C C . LEU A 1 103 ? -7.877 -8.416 12.850 1.00 85.94 103 LEU A C 1
ATOM 826 O O . LEU A 1 103 ? -7.596 -8.535 14.037 1.00 85.94 103 LEU A O 1
ATOM 830 N N . ASN A 1 104 ? -6.946 -8.111 11.943 1.00 88.56 104 ASN A N 1
ATOM 831 C CA . ASN A 1 104 ? -5.525 -7.980 12.282 1.00 88.56 104 ASN A CA 1
ATOM 832 C C . ASN A 1 104 ? -5.240 -6.786 13.207 1.00 88.56 104 ASN A C 1
ATOM 834 O O . ASN A 1 104 ? -4.343 -6.854 14.044 1.00 88.56 104 ASN A O 1
ATOM 838 N N . GLN A 1 105 ? -5.983 -5.682 13.067 1.00 90.25 105 GLN A N 1
ATOM 839 C CA . GLN A 1 105 ? -5.856 -4.541 13.975 1.00 90.25 105 GLN A CA 1
ATOM 840 C C . GLN A 1 105 ? -6.369 -4.898 15.370 1.00 90.25 105 GLN A C 1
ATOM 842 O O . GLN A 1 105 ? -5.695 -4.583 16.346 1.00 90.25 105 GLN A O 1
ATOM 847 N N . LEU A 1 106 ? -7.513 -5.579 15.460 1.00 90.44 106 LEU A N 1
ATOM 848 C CA . LEU A 1 106 ? -8.087 -6.058 16.717 1.00 90.44 106 LEU A CA 1
ATOM 849 C C . LEU A 1 106 ? -7.140 -7.037 17.423 1.00 90.44 106 LEU A C 1
ATOM 851 O O . LEU A 1 106 ? -6.782 -6.792 18.572 1.00 90.44 106 LEU A O 1
ATOM 855 N N . LYS A 1 107 ? -6.621 -8.050 16.715 1.00 89.31 107 LYS A N 1
ATOM 856 C CA . LYS A 1 107 ? -5.613 -8.983 17.251 1.00 89.31 107 LYS A CA 1
ATOM 857 C C . LYS A 1 107 ? -4.353 -8.270 17.748 1.00 89.31 107 LYS A C 1
ATOM 859 O O . LYS A 1 107 ? -3.825 -8.605 18.798 1.00 89.31 107 LYS A O 1
ATOM 864 N N . ARG A 1 108 ? -3.873 -7.239 17.042 1.00 91.00 108 ARG A N 1
ATOM 865 C CA . ARG A 1 108 ? -2.701 -6.463 17.487 1.00 91.00 108 ARG A CA 1
ATOM 866 C C . ARG A 1 108 ? -2.971 -5.637 18.749 1.00 91.00 108 ARG A C 1
ATOM 868 O O . ARG A 1 108 ? -2.046 -5.400 19.515 1.00 91.00 108 ARG A O 1
ATOM 875 N N . MET A 1 109 ? -4.198 -5.150 18.932 1.00 88.69 109 MET A N 1
ATOM 876 C CA . MET A 1 109 ? -4.567 -4.325 20.089 1.00 88.69 109 MET A CA 1
ATOM 877 C C . MET A 1 109 ? -4.877 -5.161 21.332 1.00 88.69 109 MET A C 1
ATOM 879 O O . MET A 1 109 ? -4.558 -4.727 22.435 1.00 88.69 109 MET A O 1
ATOM 883 N N . TYR A 1 110 ? -5.494 -6.329 21.152 1.00 90.94 110 TYR A N 1
ATOM 884 C CA . TYR A 1 110 ? -6.065 -7.115 22.247 1.00 90.94 110 TYR A CA 1
ATOM 885 C C . TYR A 1 110 ? -5.437 -8.507 22.411 1.00 90.94 110 TYR A C 1
ATOM 887 O O . TYR A 1 110 ? -5.682 -9.162 23.417 1.00 90.94 110 TYR A O 1
ATOM 895 N N . GLY A 1 111 ? -4.574 -8.938 21.488 1.00 88.44 111 GLY A N 1
ATOM 896 C CA . GLY A 1 111 ? -3.944 -10.258 21.506 1.00 88.44 111 GLY A CA 1
ATOM 897 C C . GLY A 1 111 ? -4.873 -11.365 21.007 1.00 88.44 111 GLY A C 1
ATOM 898 O O . GLY A 1 111 ? -5.856 -11.104 20.317 1.00 88.44 111 GLY A O 1
ATOM 899 N N . GLU A 1 112 ? -4.549 -12.610 21.357 1.00 83.38 112 GLU A N 1
ATOM 900 C CA . GLU A 1 112 ? -5.329 -13.802 20.980 1.00 83.38 112 GLU A CA 1
ATOM 901 C C . GLU A 1 112 ? -6.658 -13.916 21.746 1.00 83.38 112 GLU A C 1
ATOM 903 O O . GLU A 1 112 ? -7.564 -14.621 21.319 1.00 83.38 112 GLU A O 1
ATOM 908 N N . SER A 1 113 ? -6.830 -13.185 22.852 1.00 84.12 113 SER A N 1
ATOM 909 C CA . SER A 1 113 ? -8.043 -13.262 23.682 1.00 84.12 113 SER A CA 1
ATOM 910 C C . SER A 1 113 ? -9.313 -12.803 22.963 1.00 84.12 113 SER A C 1
ATOM 912 O O . SER A 1 113 ? -10.397 -13.248 23.319 1.00 84.12 113 SER A O 1
ATOM 914 N N . ILE A 1 114 ? -9.184 -11.953 21.940 1.00 86.19 114 ILE A N 1
ATOM 915 C CA . ILE A 1 114 ? -10.316 -11.482 21.133 1.00 86.19 114 ILE A CA 1
ATOM 916 C C . ILE A 1 114 ? -10.717 -12.485 20.042 1.00 86.19 114 ILE A C 1
ATOM 918 O O . ILE A 1 114 ? -11.710 -12.275 19.358 1.00 86.19 114 ILE A O 1
ATOM 922 N N . GLU A 1 115 ? -9.952 -13.560 19.821 1.00 81.56 115 GLU A N 1
ATOM 923 C CA . GLU A 1 115 ? -10.247 -14.513 18.744 1.00 81.56 115 GLU A CA 1
ATOM 924 C C . GLU A 1 115 ? -11.580 -15.227 18.952 1.00 81.56 115 GLU A C 1
ATOM 926 O O . GLU A 1 115 ? -12.344 -15.325 17.995 1.00 81.56 115 GLU A O 1
ATOM 931 N N . ALA A 1 116 ? -11.893 -15.616 20.192 1.00 81.88 116 ALA A N 1
ATOM 932 C CA . ALA A 1 116 ? -13.175 -16.226 20.540 1.00 81.88 116 ALA A CA 1
ATOM 933 C C . ALA A 1 116 ? -14.355 -15.284 20.242 1.00 81.88 116 ALA A C 1
ATOM 935 O O . ALA A 1 116 ? -15.334 -15.693 19.6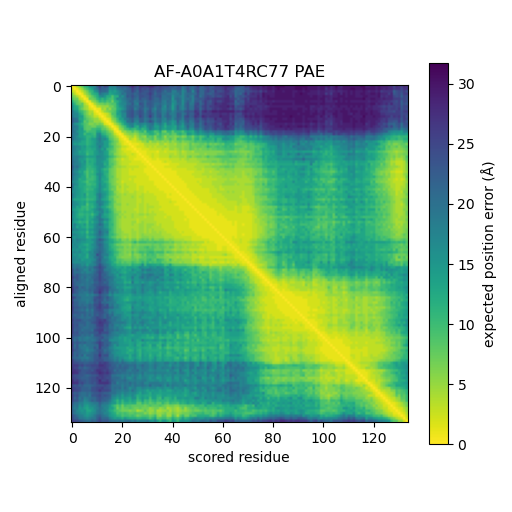25 1.00 81.88 116 ALA A O 1
ATOM 936 N N . ASP A 1 117 ? -14.223 -14.000 20.594 1.00 83.56 117 ASP A N 1
ATOM 937 C CA . ASP A 1 117 ? -15.256 -12.986 20.340 1.00 83.56 117 ASP A CA 1
ATOM 938 C C . ASP A 1 117 ? -15.445 -12.705 18.840 1.00 83.56 117 ASP A C 1
ATOM 940 O O . ASP A 1 117 ? -16.513 -12.275 18.401 1.00 83.56 117 ASP A O 1
ATOM 944 N N . LEU A 1 118 ? -14.394 -12.900 18.037 1.00 85.00 118 LEU A N 1
ATOM 945 C CA . LEU A 1 118 ? -14.422 -12.633 16.601 1.00 85.00 118 LEU A CA 1
ATOM 946 C C . LEU A 1 118 ? -14.896 -13.835 15.790 1.00 85.00 118 LEU A C 1
ATOM 948 O O . LEU A 1 118 ? -15.503 -13.633 14.741 1.00 85.00 118 LEU A O 1
ATOM 952 N N . GLU A 1 119 ? -14.658 -15.059 16.256 1.00 80.44 119 GLU A N 1
ATOM 953 C CA . GLU A 1 119 ? -15.046 -16.285 15.554 1.00 80.44 119 GLU A CA 1
ATOM 954 C C . GLU A 1 119 ? -16.552 -16.331 15.253 1.00 80.44 119 GLU A C 1
ATOM 956 O O . GLU A 1 119 ? -16.950 -16.692 14.146 1.00 80.44 119 GLU A O 1
ATOM 961 N N . GLU A 1 120 ? -17.385 -15.840 16.173 1.00 77.44 120 GLU A N 1
ATOM 962 C CA . GLU A 1 120 ? -18.846 -15.810 16.020 1.00 77.44 120 GLU A CA 1
ATOM 963 C C . GLU A 1 120 ? -19.355 -14.795 14.978 1.00 77.44 120 GLU A C 1
ATOM 965 O O . GLU A 1 120 ? -20.498 -14.883 14.525 1.00 77.44 120 GLU A O 1
ATOM 970 N N . VAL A 1 121 ? -18.527 -13.821 14.585 1.00 81.00 121 VAL A N 1
ATOM 971 C CA . VAL A 1 121 ? -18.936 -12.682 13.739 1.00 81.00 121 VAL A CA 1
ATOM 972 C C . VAL A 1 121 ? -18.128 -12.548 12.446 1.00 81.00 121 VAL A C 1
ATOM 974 O O . VAL A 1 121 ? -18.390 -11.645 11.643 1.00 81.00 121 VAL A O 1
ATOM 977 N N . ILE A 1 122 ? -17.149 -13.425 12.204 1.00 80.12 122 ILE A N 1
ATOM 978 C CA . ILE A 1 122 ? -16.361 -13.412 10.967 1.00 80.12 122 ILE A CA 1
ATOM 979 C C . ILE A 1 122 ? -17.226 -13.877 9.790 1.00 80.12 122 ILE A C 1
ATOM 981 O O . ILE A 1 122 ? -17.677 -15.017 9.710 1.00 80.12 122 ILE A O 1
ATOM 985 N N . VAL A 1 123 ? -17.388 -12.990 8.806 1.00 80.12 123 VAL A N 1
ATOM 986 C CA . VAL A 1 123 ? -17.992 -13.318 7.511 1.00 80.12 123 VAL A CA 1
ATOM 987 C C . VAL A 1 123 ? -16.888 -13.482 6.472 1.00 80.12 123 VAL A C 1
ATOM 989 O O . VAL A 1 123 ? -16.173 -12.531 6.146 1.00 80.12 123 VAL A O 1
ATOM 992 N N . TYR A 1 124 ? -16.770 -14.683 5.910 1.00 78.50 124 TYR A N 1
ATOM 993 C CA . TYR A 1 124 ? -15.825 -14.957 4.832 1.00 78.50 124 TYR A CA 1
ATOM 994 C C . TYR A 1 124 ? -16.390 -14.495 3.490 1.00 78.50 124 TYR A C 1
ATOM 996 O O . TYR A 1 124 ? -17.430 -14.966 3.032 1.00 78.50 124 TYR A O 1
ATOM 1004 N N . LYS A 1 125 ? -15.669 -13.588 2.827 1.00 80.81 125 LYS A N 1
ATOM 1005 C CA . LYS A 1 125 ? -15.953 -13.187 1.449 1.00 80.81 125 LYS A CA 1
ATOM 1006 C C . LYS A 1 125 ? -14.854 -13.709 0.535 1.00 80.81 125 LYS A C 1
ATOM 1008 O O . LYS A 1 125 ? -13.705 -13.289 0.645 1.00 80.81 125 LYS A O 1
ATOM 1013 N N . ASN A 1 126 ? -15.223 -14.588 -0.392 1.00 81.81 126 ASN A N 1
ATOM 1014 C CA . ASN A 1 126 ? -14.313 -15.038 -1.438 1.00 81.81 126 ASN A CA 1
ATOM 1015 C C . ASN A 1 126 ? -14.087 -13.905 -2.443 1.00 81.81 126 ASN A C 1
ATOM 1017 O O . ASN A 1 126 ? -15.037 -13.293 -2.934 1.00 81.81 126 ASN A O 1
ATOM 1021 N N . ILE A 1 127 ? -12.819 -13.619 -2.729 1.00 81.75 127 ILE A N 1
ATOM 1022 C CA . ILE A 1 127 ? -12.404 -12.621 -3.713 1.00 81.75 127 ILE A CA 1
ATOM 1023 C C . ILE A 1 127 ? -11.546 -13.341 -4.747 1.00 81.75 127 ILE A C 1
ATOM 1025 O O . ILE A 1 127 ? -10.550 -13.977 -4.397 1.00 81.75 127 ILE A O 1
ATOM 1029 N N . ASN A 1 128 ? -11.920 -13.222 -6.020 1.00 86.56 128 ASN A N 1
ATOM 1030 C CA . ASN A 1 128 ? -11.085 -13.693 -7.116 1.00 86.56 128 ASN A CA 1
ATOM 1031 C C . ASN A 1 128 ? -9.869 -12.773 -7.220 1.00 86.56 128 ASN A C 1
ATOM 1033 O O . ASN A 1 128 ? -10.001 -11.584 -7.508 1.00 86.56 128 ASN A O 1
ATOM 1037 N N . VAL A 1 129 ? -8.688 -13.323 -6.956 1.00 84.31 129 VAL A N 1
ATOM 1038 C CA . VAL A 1 129 ? -7.413 -12.616 -7.082 1.00 84.31 129 VAL A CA 1
ATOM 1039 C C . VAL A 1 129 ? -6.626 -13.198 -8.245 1.00 84.31 129 VAL A C 1
ATOM 1041 O O . VAL A 1 129 ? -6.528 -14.417 -8.387 1.00 84.31 129 VAL A O 1
ATOM 1044 N N . LEU A 1 130 ? -6.048 -12.326 -9.070 1.00 81.38 130 LEU A N 1
ATOM 1045 C CA . LEU A 1 130 ? -5.192 -12.740 -10.174 1.00 81.38 130 LEU A CA 1
ATOM 1046 C C . LEU A 1 130 ? -3.900 -13.362 -9.623 1.00 81.38 130 LEU A C 1
ATOM 1048 O O . LEU A 1 130 ? -3.064 -12.687 -9.008 1.00 81.38 130 LEU A O 1
ATOM 1052 N N . LYS A 1 131 ? -3.725 -14.662 -9.856 1.00 81.31 131 LYS A N 1
ATOM 1053 C CA . LYS A 1 131 ? -2.496 -15.393 -9.548 1.00 81.31 131 LYS A CA 1
ATOM 1054 C C . LYS A 1 131 ? -1.727 -15.612 -10.845 1.00 81.31 131 LYS A C 1
ATOM 1056 O O . LYS A 1 131 ? -2.197 -16.331 -11.712 1.00 81.31 131 LYS A O 1
ATOM 1061 N N . VAL A 1 132 ? -0.554 -14.997 -10.957 1.00 74.12 132 VAL A N 1
ATOM 1062 C CA . VAL A 1 132 ? 0.442 -15.376 -11.967 1.00 74.12 132 VAL A CA 1
ATOM 1063 C C . VAL A 1 132 ? 1.282 -16.475 -11.324 1.00 74.12 132 VAL A C 1
ATOM 1065 O O . VAL A 1 132 ? 1.805 -16.254 -10.227 1.00 74.12 132 VAL A O 1
ATOM 1068 N N . GLY A 1 133 ? 1.296 -17.661 -11.936 1.00 67.31 133 GLY A N 1
ATOM 1069 C CA . GLY A 1 133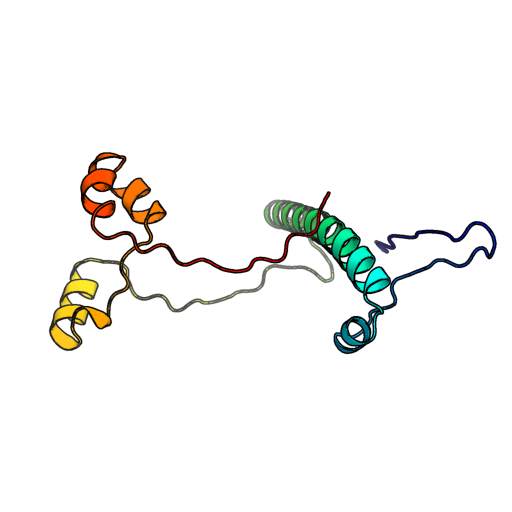 ? 2.119 -18.787 -11.495 1.00 67.31 133 GLY A CA 1
ATOM 1070 C C . GLY A 1 133 ? 3.606 -18.456 -11.627 1.00 67.31 133 GLY A C 1
ATOM 1071 O O . GLY A 1 133 ? 3.982 -17.706 -12.525 1.00 67.31 133 GLY A O 1
ATOM 1072 N N . LEU A 1 134 ? 4.412 -18.968 -10.697 1.00 52.34 134 LEU A N 1
ATOM 1073 C CA . LEU A 1 134 ? 5.873 -19.002 -10.786 1.00 52.34 134 LEU A CA 1
ATOM 1074 C C . LEU A 1 134 ? 6.304 -20.425 -11.126 1.00 52.34 134 LEU A C 1
ATOM 1076 O O . LEU A 1 134 ? 5.644 -21.349 -10.592 1.00 52.34 134 LEU A O 1
#

Secondary structure (DSSP, 8-state):
--------B-TTT--B------SHHHHHTS-HHHHHHHHHHHHHHHHHHHHHHHHHHHHHHTT---SS--------------HHHHHHHHHHH-GGGSPPPPHHHHHHHHGGGGHHHHHTTPPP----------